Protein AF-A0AAJ2WHY8-F1 (afdb_monomer_lite)

Structure (mmCIF, N/CA/C/O backbone):
data_AF-A0AAJ2WHY8-F1
#
_entry.id   AF-A0AAJ2WHY8-F1
#
loop_
_atom_site.group_PDB
_atom_site.id
_atom_site.type_symbol
_atom_site.label_atom_id
_atom_site.label_alt_id
_atom_site.label_comp_id
_atom_site.label_asym_id
_atom_site.label_entity_id
_atom_site.label_seq_id
_atom_site.pdbx_PDB_ins_code
_atom_site.Cartn_x
_atom_site.Cartn_y
_atom_site.Cartn_z
_atom_site.occupancy
_atom_site.B_iso_or_equiv
_atom_site.auth_seq_id
_atom_site.auth_comp_id
_atom_site.auth_asym_id
_atom_site.auth_atom_id
_atom_site.pdbx_PDB_model_num
ATOM 1 N N . MET A 1 1 ? -28.467 0.659 -20.239 1.00 67.06 1 MET A N 1
ATOM 2 C CA . MET A 1 1 ? -27.547 -0.496 -20.327 1.00 67.06 1 MET A CA 1
ATOM 3 C C . MET A 1 1 ? -26.296 -0.118 -21.109 1.00 67.06 1 MET A C 1
ATOM 5 O O . MET A 1 1 ? -25.239 -0.087 -20.502 1.00 67.06 1 MET A O 1
ATOM 9 N N . GLU A 1 2 ? -26.423 0.364 -22.350 1.00 85.44 2 GLU A N 1
ATOM 10 C CA . GLU A 1 2 ? -25.282 0.708 -23.223 1.00 85.44 2 GLU A CA 1
ATOM 11 C C . GLU A 1 2 ? -24.213 1.644 -22.607 1.00 85.44 2 GLU A C 1
ATOM 13 O O . GLU A 1 2 ? -23.019 1.419 -22.776 1.00 85.44 2 GLU A O 1
ATOM 18 N N . TYR A 1 3 ? -24.605 2.675 -21.845 1.00 86.62 3 TYR A N 1
ATOM 19 C CA . TYR A 1 3 ? -23.648 3.584 -21.191 1.00 86.62 3 TYR A CA 1
ATOM 20 C C . TYR A 1 3 ? -22.829 2.906 -20.078 1.00 86.62 3 TYR A C 1
ATOM 22 O O . TYR A 1 3 ? -21.629 3.139 -19.954 1.00 86.62 3 TYR A O 1
ATOM 30 N N . LEU A 1 4 ? -23.460 2.025 -19.294 1.00 91.12 4 LEU A N 1
ATOM 31 C CA . LEU A 1 4 ? -22.776 1.264 -18.246 1.00 91.12 4 LEU A CA 1
ATOM 32 C C . LEU A 1 4 ? -21.788 0.267 -18.853 1.00 91.12 4 LEU A C 1
ATOM 34 O O . LEU A 1 4 ? -20.701 0.083 -18.313 1.00 91.12 4 LEU A O 1
ATOM 38 N N . ASP A 1 5 ? -22.142 -0.334 -19.988 1.00 93.06 5 ASP A N 1
ATOM 39 C CA . ASP A 1 5 ? -21.279 -1.288 -20.684 1.00 93.06 5 ASP A CA 1
ATOM 40 C C . ASP A 1 5 ? -20.060 -0.591 -21.302 1.00 93.06 5 ASP A C 1
ATOM 42 O O . ASP A 1 5 ? -18.941 -1.087 -21.174 1.00 93.06 5 ASP A O 1
ATOM 46 N N . LY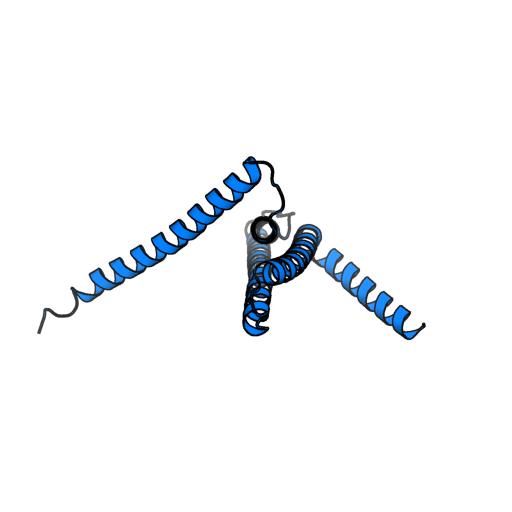S A 1 6 ? -20.236 0.618 -21.856 1.00 91.62 6 LYS A N 1
ATOM 47 C CA . LYS A 1 6 ? -19.117 1.463 -22.309 1.00 91.62 6 LYS A CA 1
ATOM 48 C C . LYS A 1 6 ? -18.189 1.855 -21.160 1.00 91.62 6 LYS A C 1
ATOM 50 O O . LYS A 1 6 ? -16.975 1.747 -21.308 1.00 91.62 6 LYS A O 1
ATOM 55 N N . ILE A 1 7 ? -18.731 2.255 -20.005 1.00 93.00 7 ILE A N 1
ATOM 56 C CA . ILE A 1 7 ? -17.910 2.578 -18.826 1.00 93.00 7 ILE A CA 1
ATOM 57 C C . ILE A 1 7 ? -17.126 1.353 -18.357 1.00 93.00 7 ILE A C 1
ATOM 59 O O . ILE A 1 7 ? -15.916 1.447 -18.162 1.00 93.00 7 ILE A O 1
ATOM 63 N N . LYS A 1 8 ? -17.787 0.201 -18.198 1.00 93.38 8 LYS A N 1
ATOM 64 C CA . LYS A 1 8 ? -17.122 -1.043 -17.783 1.00 93.38 8 LYS A CA 1
ATOM 65 C C . LYS A 1 8 ? -16.007 -1.428 -18.747 1.00 93.38 8 LYS A C 1
ATOM 67 O O . LYS A 1 8 ? -14.935 -1.810 -18.291 1.00 93.38 8 LYS A O 1
ATOM 72 N N . LEU A 1 9 ? -16.244 -1.293 -20.052 1.00 94.00 9 LEU A N 1
ATOM 73 C CA . LEU A 1 9 ? -15.245 -1.573 -21.076 1.00 94.00 9 LEU A CA 1
ATOM 74 C C . LEU A 1 9 ? -14.038 -0.639 -20.951 1.00 94.00 9 LEU A C 1
ATOM 76 O O . LEU A 1 9 ? -12.909 -1.117 -20.919 1.00 94.00 9 LEU A O 1
ATOM 80 N N . VAL A 1 10 ? -14.262 0.672 -20.839 1.00 93.50 10 VAL A N 1
ATOM 81 C CA . VAL A 1 10 ? -13.176 1.655 -20.690 1.00 93.50 10 VAL A CA 1
ATOM 82 C C . VAL A 1 10 ? -12.364 1.382 -19.424 1.00 93.50 10 VAL A C 1
ATOM 84 O O . VAL A 1 10 ? -11.137 1.364 -19.481 1.00 93.50 10 VAL A O 1
ATOM 87 N N . VAL A 1 11 ? -13.032 1.108 -18.300 1.00 91.38 11 VAL A N 1
ATOM 88 C CA . VAL A 1 11 ? -12.368 0.772 -17.032 1.00 91.38 11 VAL A CA 1
ATOM 89 C C . VAL A 1 11 ? -11.569 -0.524 -17.159 1.00 91.38 11 VAL A C 1
ATOM 91 O O . VAL A 1 11 ? -10.414 -0.560 -16.745 1.00 91.38 11 VAL A O 1
ATOM 94 N N . ALA A 1 12 ? -12.142 -1.568 -17.760 1.00 91.56 12 ALA A N 1
ATOM 95 C CA . ALA A 1 12 ? -11.465 -2.846 -17.943 1.00 91.56 12 ALA A CA 1
ATOM 96 C C . ALA A 1 12 ? -10.224 -2.705 -18.834 1.00 91.56 12 ALA A C 1
ATOM 98 O O . ALA A 1 12 ? -9.148 -3.153 -18.451 1.00 91.56 12 ALA A O 1
ATOM 99 N N . VAL A 1 13 ? -10.344 -2.023 -19.976 1.00 93.88 13 VAL A N 1
ATOM 100 C CA . VAL A 1 13 ? -9.219 -1.783 -20.892 1.00 93.88 13 VAL A CA 1
ATOM 101 C C . VAL A 1 13 ? -8.126 -0.967 -20.207 1.00 93.88 13 VAL A C 1
ATOM 103 O O . VAL A 1 13 ? -6.956 -1.339 -20.287 1.00 93.88 13 VAL A O 1
ATOM 106 N N . ALA A 1 14 ? -8.489 0.102 -19.493 1.00 89.44 14 ALA A N 1
ATOM 107 C CA . ALA A 1 14 ? -7.529 0.908 -18.745 1.00 89.44 14 ALA A CA 1
ATOM 108 C C . ALA A 1 14 ? -6.811 0.079 -17.670 1.00 89.44 14 ALA A C 1
ATOM 110 O O . ALA A 1 14 ? -5.592 0.166 -17.537 1.00 89.44 14 ALA A O 1
ATOM 111 N N . PHE A 1 15 ? -7.543 -0.766 -16.942 1.00 88.81 15 PHE A N 1
ATOM 112 C CA . PHE A 1 15 ? -6.976 -1.611 -15.895 1.00 88.81 15 PHE A CA 1
ATOM 113 C C . PHE A 1 15 ? -6.057 -2.699 -16.461 1.00 88.81 15 PHE A C 1
ATOM 115 O O . PHE A 1 15 ? -4.976 -2.931 -15.920 1.00 88.81 15 PHE A O 1
ATOM 122 N N . THR A 1 16 ? -6.444 -3.337 -17.569 1.00 90.56 16 THR A N 1
ATOM 123 C CA . THR A 1 16 ? -5.614 -4.324 -18.271 1.00 90.56 16 THR A CA 1
ATOM 124 C C . THR A 1 16 ? -4.347 -3.682 -18.827 1.00 90.56 16 THR A C 1
ATOM 126 O O . THR A 1 16 ? -3.261 -4.222 -18.624 1.00 90.56 16 THR A O 1
ATOM 129 N N . ALA A 1 17 ? -4.459 -2.519 -19.473 1.00 90.56 17 ALA A N 1
ATOM 130 C CA . ALA A 1 17 ? -3.310 -1.786 -19.997 1.00 90.56 17 ALA A CA 1
ATOM 131 C C . ALA A 1 17 ? -2.352 -1.357 -18.874 1.00 90.56 17 ALA A C 1
ATOM 133 O O . ALA A 1 17 ? -1.146 -1.574 -18.980 1.00 90.56 17 ALA A O 1
ATOM 134 N N . LEU A 1 18 ? -2.886 -0.819 -17.772 1.00 87.31 18 LEU A N 1
ATOM 135 C CA . LEU A 1 18 ? -2.091 -0.417 -16.613 1.00 87.31 18 LEU A CA 1
ATOM 136 C C . LEU A 1 18 ? -1.407 -1.617 -15.949 1.00 87.31 18 LEU A C 1
ATOM 138 O O . LEU A 1 18 ? -0.226 -1.547 -15.626 1.00 87.31 18 LEU A O 1
ATOM 142 N N . SER A 1 19 ? -2.123 -2.732 -15.787 1.00 87.75 19 SER A N 1
ATOM 143 C CA . SER A 1 19 ? -1.558 -3.964 -15.222 1.00 87.75 19 SER A CA 1
ATOM 144 C C . SER A 1 19 ? -0.453 -4.534 -16.112 1.00 87.75 19 SER A C 1
ATOM 146 O O . SER A 1 19 ? 0.586 -4.949 -15.606 1.00 87.75 19 SER A O 1
ATOM 148 N N . GLY A 1 20 ? -0.641 -4.502 -17.436 1.00 87.75 20 GLY A N 1
ATOM 149 C CA . GLY A 1 20 ? 0.389 -4.894 -18.397 1.00 87.75 20 GLY A CA 1
ATOM 150 C C . GLY A 1 20 ? 1.624 -3.994 -18.337 1.00 87.75 20 GLY A C 1
ATOM 151 O O . GLY A 1 20 ? 2.742 -4.498 -18.382 1.00 87.75 20 GLY A O 1
ATOM 152 N N . TRP A 1 21 ? 1.433 -2.681 -18.173 1.00 85.44 21 TRP A N 1
ATOM 153 C CA . TRP A 1 21 ? 2.527 -1.712 -18.052 1.00 85.44 21 TRP A CA 1
ATOM 154 C C . TRP A 1 21 ? 3.327 -1.871 -16.754 1.00 85.44 21 TRP A C 1
ATOM 156 O O . TRP A 1 21 ? 4.554 -1.824 -16.767 1.00 85.44 21 TRP A O 1
ATOM 166 N N . LEU A 1 22 ? 2.638 -2.080 -15.629 1.00 85.69 22 LEU A N 1
ATOM 167 C CA . LEU A 1 22 ? 3.269 -2.262 -14.319 1.00 85.69 22 LEU A CA 1
ATOM 168 C C . LEU A 1 22 ? 4.010 -3.604 -14.199 1.00 85.69 22 LEU A C 1
ATOM 170 O O . LEU A 1 22 ? 4.924 -3.730 -13.383 1.00 85.69 22 LEU A O 1
ATOM 174 N N . GLY A 1 23 ? 3.635 -4.616 -14.988 1.00 87.88 23 GLY A N 1
ATOM 175 C CA . GLY A 1 23 ? 4.281 -5.927 -14.968 1.00 87.88 23 GLY A CA 1
ATOM 176 C C . GLY A 1 23 ? 4.250 -6.552 -13.570 1.00 87.88 23 GLY A C 1
ATOM 177 O O . GLY A 1 23 ? 3.183 -6.718 -12.979 1.00 87.88 23 GLY A O 1
ATOM 178 N N . MET A 1 24 ? 5.422 -6.871 -13.006 1.00 86.62 24 MET A N 1
ATOM 179 C CA . MET A 1 24 ? 5.509 -7.471 -11.665 1.00 86.62 24 MET A CA 1
ATOM 180 C C . MET A 1 24 ? 5.018 -6.550 -10.539 1.00 86.62 24 MET A C 1
ATOM 182 O O . MET A 1 24 ? 4.561 -7.045 -9.511 1.00 86.62 24 MET A O 1
ATOM 186 N N . LEU A 1 25 ? 5.044 -5.228 -10.747 1.00 90.62 25 LEU A N 1
ATOM 187 C CA . LEU A 1 25 ? 4.566 -4.241 -9.778 1.00 90.62 25 LEU A CA 1
ATOM 188 C C . LEU A 1 25 ? 3.029 -4.211 -9.685 1.00 90.62 25 LEU A C 1
ATOM 190 O O . LEU A 1 25 ? 2.481 -3.713 -8.703 1.00 90.62 25 LEU A O 1
ATOM 194 N N . ALA A 1 26 ? 2.315 -4.776 -10.668 1.00 90.56 26 ALA A N 1
ATOM 195 C CA . ALA A 1 26 ? 0.853 -4.770 -10.693 1.00 90.56 26 ALA A CA 1
ATOM 196 C C . ALA A 1 26 ? 0.253 -5.499 -9.481 1.00 90.56 26 ALA A C 1
ATOM 198 O O . ALA A 1 26 ? -0.631 -4.967 -8.812 1.00 90.56 26 ALA A O 1
ATOM 199 N N . VAL A 1 27 ? 0.759 -6.697 -9.168 1.00 91.56 27 VAL A N 1
ATOM 200 C CA . VAL A 1 27 ? 0.250 -7.530 -8.066 1.00 91.56 27 VAL A CA 1
ATOM 201 C C . VAL A 1 27 ? 0.325 -6.808 -6.715 1.00 91.56 27 VAL A C 1
ATOM 203 O O . VAL A 1 27 ? -0.719 -6.677 -6.069 1.00 91.56 27 VAL A O 1
ATOM 206 N N . PRO A 1 28 ? 1.491 -6.307 -6.263 1.00 92.00 28 PRO A N 1
ATOM 207 C CA . PRO A 1 28 ? 1.561 -5.670 -4.959 1.00 92.00 28 PRO A CA 1
ATOM 208 C C . PRO A 1 28 ? 0.852 -4.309 -4.912 1.00 92.00 28 PRO A C 1
ATOM 210 O O . PRO A 1 28 ? 0.283 -3.974 -3.877 1.00 92.00 28 PRO A O 1
ATOM 213 N N . VAL A 1 29 ? 0.786 -3.547 -6.012 1.00 91.69 29 VAL A N 1
ATOM 214 C CA . VAL A 1 29 ? 0.012 -2.289 -6.054 1.00 91.69 29 VAL A CA 1
ATOM 215 C C . VAL A 1 29 ? -1.490 -2.548 -5.913 1.00 91.69 29 VAL A C 1
ATOM 217 O O . VAL A 1 29 ? -2.161 -1.858 -5.143 1.00 91.69 29 VAL A O 1
ATOM 220 N N . ILE A 1 30 ? -2.024 -3.557 -6.610 1.00 91.56 30 ILE A N 1
ATOM 221 C CA . ILE A 1 30 ? -3.437 -3.947 -6.486 1.00 91.56 30 ILE A CA 1
ATOM 222 C C . ILE A 1 30 ? -3.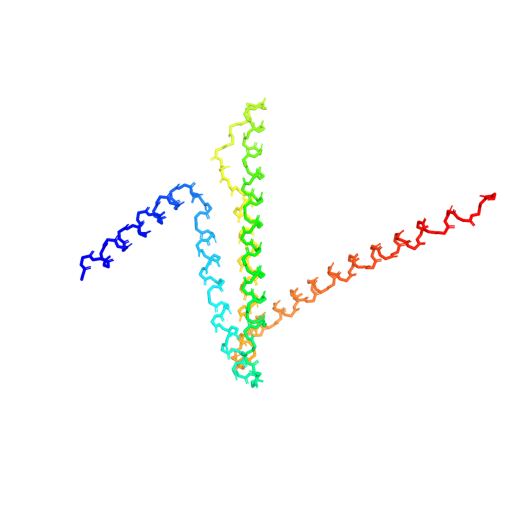726 -4.429 -5.063 1.00 91.56 30 ILE A C 1
ATOM 224 O O . ILE A 1 30 ? -4.720 -4.016 -4.465 1.00 91.56 30 ILE A O 1
ATOM 228 N N . LEU A 1 31 ? -2.851 -5.266 -4.500 1.00 93.06 31 LEU A N 1
ATOM 229 C CA . LEU A 1 31 ? -3.008 -5.764 -3.136 1.00 93.06 31 LEU A CA 1
ATOM 230 C C . LEU A 1 31 ? -2.986 -4.622 -2.110 1.00 93.06 31 LEU A C 1
ATOM 232 O O . LEU A 1 31 ? -3.847 -4.581 -1.231 1.00 93.06 31 LEU A O 1
ATOM 236 N N . LEU A 1 32 ? -2.066 -3.664 -2.258 1.00 92.06 32 LEU A N 1
ATOM 237 C CA . LEU A 1 32 ? -2.007 -2.475 -1.410 1.00 92.06 32 LEU A CA 1
ATOM 238 C C . LEU A 1 32 ? -3.295 -1.649 -1.507 1.00 92.06 32 LEU A C 1
ATOM 240 O O . LEU A 1 32 ? -3.824 -1.226 -0.484 1.00 92.06 32 LEU A O 1
ATOM 244 N N . PHE A 1 33 ? -3.836 -1.453 -2.711 1.00 91.19 33 PHE A N 1
ATOM 245 C CA . PHE A 1 33 ? -5.095 -0.728 -2.904 1.00 91.19 33 PHE A CA 1
ATOM 246 C C . PHE A 1 33 ? -6.286 -1.419 -2.219 1.00 91.19 33 PHE A C 1
ATOM 248 O O . PHE A 1 33 ? -7.105 -0.764 -1.565 1.00 91.19 33 PHE A O 1
ATOM 255 N N . VAL A 1 34 ? -6.369 -2.747 -2.330 1.00 92.62 34 VAL A N 1
ATOM 256 C CA . VAL A 1 34 ? -7.402 -3.547 -1.657 1.00 92.62 34 VAL A CA 1
ATOM 257 C C . VAL A 1 34 ? -7.278 -3.425 -0.136 1.00 92.62 34 VAL A C 1
ATOM 259 O O . VAL A 1 34 ? -8.273 -3.152 0.536 1.00 92.62 34 VAL A O 1
ATOM 262 N N . LEU A 1 35 ? -6.067 -3.556 0.412 1.00 91.81 35 LEU A N 1
ATOM 263 C CA . LEU A 1 35 ? -5.827 -3.410 1.851 1.00 91.81 35 LEU A CA 1
ATOM 264 C C . LEU A 1 35 ? -6.124 -1.993 2.345 1.00 91.81 35 LEU A C 1
ATOM 266 O O . LEU A 1 35 ? -6.810 -1.842 3.351 1.00 91.81 35 LEU A O 1
ATOM 270 N N . ALA A 1 36 ? -5.712 -0.962 1.605 1.00 90.19 36 ALA A N 1
ATOM 271 C CA . ALA A 1 36 ? -6.003 0.426 1.950 1.00 90.19 36 ALA A CA 1
ATOM 272 C C . ALA A 1 36 ? -7.515 0.705 2.010 1.00 90.19 36 ALA A C 1
ATOM 274 O O . ALA A 1 36 ? -7.963 1.472 2.870 1.00 90.19 36 ALA A O 1
ATOM 275 N N . THR A 1 37 ? -8.291 0.057 1.131 1.00 89.50 37 THR A N 1
ATOM 276 C CA . THR A 1 37 ? -9.761 0.104 1.120 1.00 89.50 37 THR A CA 1
ATOM 277 C C . THR A 1 37 ? -10.349 -0.601 2.342 1.00 89.50 37 THR A C 1
ATOM 279 O O . THR A 1 37 ? -11.216 -0.036 3.010 1.00 89.50 37 THR A O 1
ATOM 282 N N . PHE A 1 38 ? -9.877 -1.808 2.669 1.00 90.44 38 PHE A N 1
ATOM 283 C CA . PHE A 1 38 ? -10.341 -2.521 3.861 1.00 90.44 38 PHE A CA 1
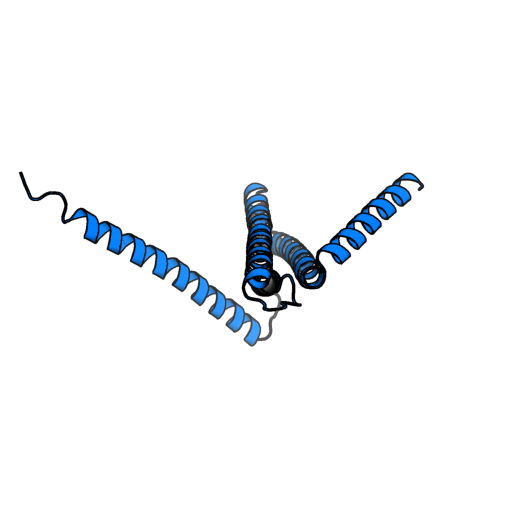ATOM 284 C C . PHE A 1 38 ? -10.017 -1.774 5.144 1.00 90.44 38 PHE A C 1
ATOM 286 O O . PHE A 1 38 ? -10.890 -1.655 5.997 1.00 90.44 38 PHE A O 1
ATOM 293 N N . ASP A 1 39 ? -8.819 -1.215 5.250 1.00 87.94 39 ASP A N 1
ATOM 294 C CA . ASP A 1 39 ? -8.435 -0.410 6.399 1.00 87.94 39 ASP A CA 1
ATOM 295 C C . ASP A 1 39 ? -9.318 0.830 6.574 1.00 87.94 39 ASP A C 1
ATOM 297 O O . ASP A 1 39 ? -9.721 1.167 7.683 1.00 87.94 39 ASP A O 1
ATOM 301 N N . TYR A 1 40 ? -9.701 1.485 5.476 1.00 86.75 40 TYR A N 1
ATOM 302 C CA . TYR A 1 40 ? -10.647 2.594 5.555 1.00 86.75 40 TYR A CA 1
ATOM 303 C C . TYR A 1 40 ? -12.013 2.139 6.095 1.00 86.75 40 TYR A C 1
ATOM 305 O O . TYR A 1 40 ? -12.594 2.797 6.961 1.00 86.75 40 TYR A O 1
ATOM 313 N N . ILE A 1 41 ? -12.516 0.994 5.624 1.00 87.75 41 ILE A N 1
ATOM 314 C CA . ILE A 1 41 ? -13.787 0.425 6.090 1.00 87.75 41 ILE A CA 1
ATOM 315 C C . ILE A 1 41 ? -13.700 0.040 7.575 1.00 87.75 41 ILE A C 1
ATOM 317 O O . ILE A 1 41 ? -14.603 0.385 8.345 1.00 87.75 41 ILE A O 1
ATOM 321 N N . THR A 1 42 ? 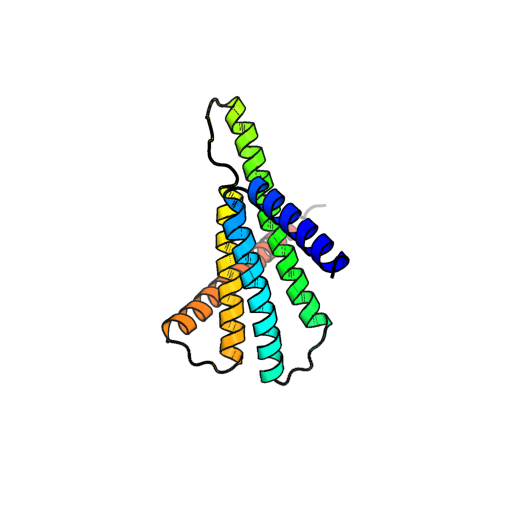-12.630 -0.640 7.999 1.00 87.06 42 THR A N 1
ATOM 322 C CA . THR A 1 42 ? -12.449 -1.042 9.402 1.00 87.06 42 THR A CA 1
ATOM 323 C C . THR A 1 42 ? -12.239 0.165 10.307 1.00 87.06 42 THR A C 1
ATOM 325 O O . THR A 1 42 ? -12.817 0.196 11.390 1.00 87.06 42 THR A O 1
ATOM 328 N N . GLY A 1 43 ? -11.531 1.202 9.856 1.00 84.50 43 GLY A N 1
ATOM 329 C CA . GLY A 1 43 ? -11.373 2.460 10.588 1.00 84.50 43 GLY A CA 1
ATOM 330 C C . GLY A 1 43 ? -12.691 3.208 10.798 1.00 84.50 43 GLY A C 1
ATOM 331 O O . GLY A 1 43 ? -12.953 3.718 11.892 1.00 84.50 43 GLY A O 1
ATOM 332 N N . LEU A 1 44 ? -13.577 3.225 9.794 1.00 84.06 44 LEU A N 1
ATOM 333 C CA . LEU A 1 44 ? -14.931 3.771 9.953 1.00 84.06 44 LEU A CA 1
ATOM 334 C C . LEU A 1 44 ? -15.771 2.956 10.949 1.00 84.06 44 LEU A C 1
ATOM 336 O O . LEU A 1 44 ? -16.491 3.536 11.769 1.00 84.06 44 LEU A O 1
ATOM 340 N N . ALA A 1 45 ? -15.677 1.624 10.904 1.00 84.00 45 ALA A N 1
ATOM 341 C CA . ALA A 1 45 ? -16.384 0.742 11.831 1.00 84.00 45 ALA A CA 1
ATOM 342 C C . ALA A 1 45 ? -15.881 0.903 13.280 1.00 84.00 45 ALA A C 1
ATOM 344 O O . ALA A 1 45 ? -16.686 1.075 14.200 1.00 84.00 45 ALA A O 1
ATOM 345 N N . ALA A 1 46 ? -14.562 0.959 13.472 1.00 83.31 46 ALA A N 1
ATOM 346 C CA . ALA A 1 46 ? -13.913 1.209 14.756 1.00 83.31 46 ALA A CA 1
ATOM 347 C C . ALA A 1 46 ? -14.305 2.572 15.349 1.00 83.31 46 ALA A C 1
ATOM 349 O O . ALA A 1 46 ? -14.624 2.679 16.536 1.00 83.31 46 ALA A O 1
ATOM 350 N N . ALA A 1 47 ? -14.361 3.622 14.520 1.00 81.56 47 ALA A N 1
ATOM 351 C CA . ALA A 1 47 ? -14.786 4.954 14.953 1.00 81.56 47 ALA A CA 1
ATOM 352 C C . ALA A 1 47 ? -16.222 4.961 15.503 1.00 81.56 47 ALA A C 1
ATOM 354 O O . ALA A 1 47 ? -16.489 5.630 16.507 1.00 81.56 47 ALA A O 1
ATOM 355 N N . LYS A 1 48 ? -17.124 4.184 14.886 1.00 78.75 48 LYS A N 1
ATOM 356 C CA . LYS A 1 48 ? -18.505 4.011 15.357 1.00 78.75 48 LYS A CA 1
ATOM 357 C C . LYS A 1 48 ? -18.560 3.279 16.701 1.00 78.75 48 LYS A C 1
ATOM 359 O O . LYS A 1 48 ? -19.326 3.687 17.569 1.00 78.75 48 LYS A O 1
ATOM 364 N N . TYR A 1 49 ? -17.741 2.243 16.886 1.00 74.25 49 TYR A N 1
ATOM 365 C CA . TYR A 1 49 ? -17.684 1.475 18.134 1.00 74.25 49 TYR A CA 1
ATOM 366 C C . TYR A 1 49 ? -17.120 2.298 19.307 1.00 74.25 49 TYR A C 1
ATOM 368 O O . TYR A 1 49 ? -17.620 2.216 20.424 1.00 74.25 49 TYR A O 1
ATOM 376 N N . ARG A 1 50 ? -16.150 3.183 19.038 1.00 70.50 50 ARG A N 1
ATOM 377 C CA . ARG A 1 50 ? -15.571 4.119 20.023 1.00 70.50 50 ARG A CA 1
ATOM 378 C C . ARG A 1 50 ? -16.501 5.282 20.420 1.00 70.50 50 ARG A C 1
ATOM 380 O O . ARG A 1 50 ? -16.113 6.104 21.244 1.00 70.50 50 ARG A O 1
ATOM 387 N N . GLY A 1 51 ? -17.690 5.414 19.818 1.00 66.56 51 GLY A N 1
ATOM 388 C CA . GLY A 1 51 ? -18.633 6.509 20.103 1.00 66.56 51 GLY A CA 1
ATOM 389 C C . GLY A 1 51 ? -18.145 7.902 19.675 1.00 66.56 51 GLY A C 1
ATOM 390 O O . GLY A 1 51 ? -18.734 8.918 20.048 1.00 66.56 51 GLY A O 1
ATOM 391 N N . ASN A 1 52 ? -17.071 7.974 18.886 1.00 66.94 52 ASN A N 1
ATOM 392 C CA . ASN A 1 52 ? -16.497 9.236 18.440 1.00 66.94 52 ASN A CA 1
ATOM 393 C C . ASN A 1 52 ? -17.357 9.851 17.330 1.00 66.94 52 ASN A C 1
ATOM 395 O O . ASN A 1 52 ? -17.747 9.173 16.379 1.00 66.94 52 ASN A O 1
ATOM 399 N N . LYS A 1 53 ? -17.601 11.169 17.393 1.00 61.56 53 LYS A N 1
ATOM 400 C CA . LYS A 1 53 ? -18.183 11.896 16.256 1.00 61.56 53 LYS A CA 1
ATOM 401 C C . LYS A 1 53 ? -17.236 11.755 15.066 1.00 61.56 53 LYS A C 1
ATOM 403 O O . LYS A 1 53 ? -16.089 12.203 15.131 1.00 61.56 53 LYS A O 1
ATOM 408 N N . ILE A 1 54 ? -17.718 11.131 13.993 1.00 62.22 54 ILE A N 1
ATOM 409 C CA . ILE A 1 54 ? -16.976 10.973 12.742 1.00 62.22 54 ILE A CA 1
ATOM 410 C C . ILE A 1 54 ? -16.778 12.370 12.155 1.00 62.22 54 ILE A C 1
ATOM 412 O O . ILE A 1 54 ? -17.655 12.943 11.515 1.00 62.22 54 ILE A O 1
ATOM 416 N N . SER A 1 55 ? -15.622 12.956 12.445 1.00 69.06 55 SER A N 1
ATOM 417 C CA . SER A 1 55 ? -15.175 14.193 11.827 1.00 69.06 55 SER A CA 1
ATOM 418 C C . SER A 1 55 ? -14.625 13.848 10.447 1.00 69.06 55 SER A C 1
ATOM 420 O O . SER A 1 55 ? -13.618 13.142 10.350 1.00 69.06 55 SER A O 1
ATOM 422 N N . SER A 1 56 ? -15.249 14.365 9.382 1.00 67.56 56 SER A N 1
ATOM 423 C CA . SER A 1 56 ? -14.720 14.225 8.015 1.00 67.56 56 SER A CA 1
ATOM 424 C C . SER A 1 56 ? -13.274 14.696 7.903 1.00 67.56 56 SER A C 1
ATOM 426 O O . SER A 1 56 ? -12.526 14.145 7.109 1.00 67.56 56 SER A O 1
ATOM 428 N N . TYR A 1 57 ? -12.848 15.658 8.727 1.00 69.25 57 TYR A N 1
ATOM 429 C CA . TYR A 1 57 ? -11.467 16.137 8.748 1.00 69.25 57 TYR A CA 1
ATOM 430 C C . TYR A 1 57 ? -10.477 15.046 9.190 1.00 69.25 57 TYR A C 1
ATOM 432 O O . TYR A 1 57 ? -9.446 14.853 8.549 1.00 69.25 57 TYR A O 1
ATOM 440 N N . LYS A 1 58 ? -10.814 14.271 10.232 1.00 69.06 58 LYS A N 1
ATOM 441 C CA . LYS A 1 58 ? -9.982 13.136 10.673 1.00 69.06 58 LYS A CA 1
ATOM 442 C C . LYS A 1 58 ? -9.971 12.005 9.639 1.00 69.06 58 LYS A C 1
ATOM 444 O O . LYS A 1 58 ? -8.915 11.444 9.366 1.00 69.06 58 LYS A O 1
ATOM 449 N N . GLY A 1 59 ? -11.123 11.709 9.029 1.00 70.12 59 GLY A N 1
ATOM 450 C CA . GLY A 1 59 ? -11.220 10.714 7.954 1.00 70.12 59 GLY A CA 1
ATOM 451 C C . GLY A 1 59 ? -10.411 11.106 6.713 1.00 70.12 59 GLY A C 1
ATOM 452 O O . GLY A 1 59 ? -9.670 10.290 6.169 1.00 70.12 59 GLY A O 1
ATOM 453 N N . PHE A 1 60 ? -10.482 12.378 6.313 1.00 71.38 60 PHE A N 1
ATOM 454 C CA . PHE A 1 60 ? -9.726 12.920 5.187 1.00 71.38 60 PHE A CA 1
ATOM 455 C C . PHE A 1 60 ? -8.214 12.887 5.436 1.00 71.38 60 PHE A C 1
ATOM 457 O O . PHE A 1 60 ? -7.465 12.492 4.548 1.00 71.38 60 PHE A O 1
ATOM 464 N N . GLN A 1 61 ? -7.753 13.212 6.650 1.00 73.69 61 GLN A N 1
ATOM 465 C CA . GLN A 1 61 ? -6.336 13.071 7.005 1.00 73.69 61 GLN A CA 1
ATOM 466 C C . GLN A 1 61 ? -5.839 11.622 6.887 1.00 73.69 61 GLN A C 1
ATOM 468 O O . GLN A 1 61 ? -4.716 11.405 6.435 1.00 73.69 61 GLN A O 1
ATOM 473 N N . GLY A 1 62 ? -6.662 10.633 7.250 1.00 73.31 62 GLY A N 1
ATOM 474 C CA . GLY A 1 62 ? -6.327 9.217 7.069 1.00 73.31 62 GLY A CA 1
ATOM 475 C C . GLY A 1 62 ? -6.169 8.839 5.594 1.00 73.31 62 GLY A C 1
ATOM 476 O O . GLY A 1 62 ? -5.165 8.242 5.211 1.00 73.31 62 GLY A O 1
ATOM 477 N N . ILE A 1 63 ? -7.115 9.261 4.748 1.00 77.69 63 ILE A N 1
ATOM 478 C CA . ILE A 1 63 ? -7.056 9.020 3.297 1.00 77.69 63 ILE A CA 1
ATOM 479 C C . ILE A 1 63 ? -5.831 9.704 2.682 1.00 77.69 63 ILE A C 1
ATOM 481 O O . ILE A 1 63 ? -5.103 9.079 1.915 1.00 77.69 63 ILE A O 1
ATOM 485 N N . MET A 1 64 ? -5.557 10.959 3.046 1.00 76.94 64 MET A N 1
ATOM 486 C CA . MET A 1 64 ? -4.401 11.695 2.531 1.00 76.94 64 MET A CA 1
ATOM 487 C C . MET A 1 64 ? -3.079 11.009 2.872 1.00 76.94 64 MET A C 1
ATOM 489 O O . MET A 1 64 ? -2.213 10.917 2.007 1.00 76.94 64 MET A O 1
ATOM 493 N N . LYS A 1 65 ? -2.929 10.469 4.089 1.00 75.62 65 LYS A N 1
ATOM 494 C CA . LYS A 1 65 ? -1.738 9.688 4.454 1.00 75.62 65 LYS A CA 1
ATOM 495 C C . LYS A 1 65 ? -1.564 8.467 3.551 1.00 75.62 65 LYS A C 1
ATOM 497 O O . LYS A 1 65 ? -0.463 8.247 3.063 1.00 75.62 65 LYS A O 1
ATOM 502 N N . LYS A 1 66 ? -2.640 7.730 3.265 1.00 80.81 66 LYS A N 1
ATOM 503 C CA . LYS A 1 66 ? -2.607 6.560 2.369 1.00 80.81 66 LYS A CA 1
ATOM 504 C C . LYS A 1 66 ? -2.252 6.939 0.937 1.00 80.81 66 LYS A C 1
ATOM 506 O O . LYS A 1 66 ? -1.412 6.290 0.328 1.00 80.81 66 LYS A O 1
ATOM 511 N N . VAL A 1 67 ? -2.824 8.026 0.413 1.00 81.69 67 VAL A N 1
ATOM 512 C CA . VAL A 1 67 ? -2.441 8.570 -0.901 1.00 81.69 67 VAL A CA 1
ATOM 513 C C . VAL A 1 67 ? -0.955 8.938 -0.912 1.00 81.69 67 VAL A C 1
ATOM 515 O O . VAL A 1 67 ? -0.262 8.642 -1.883 1.00 81.69 67 VAL A O 1
ATOM 518 N N . CYS A 1 68 ? -0.435 9.494 0.187 1.00 83.25 68 CYS A N 1
ATOM 519 C CA . CYS A 1 68 ? 0.991 9.766 0.311 1.00 83.25 68 CYS A CA 1
ATOM 520 C C . CYS A 1 68 ? 1.864 8.504 0.232 1.00 83.25 68 CYS A C 1
ATOM 522 O O . CYS A 1 68 ? 2.953 8.561 -0.336 1.00 83.25 68 CYS A O 1
ATOM 524 N N . LEU A 1 69 ? 1.387 7.357 0.726 1.00 84.44 69 LEU A N 1
ATOM 525 C CA . LEU A 1 69 ? 2.114 6.086 0.633 1.00 84.44 69 LEU A CA 1
ATOM 526 C C . LEU A 1 69 ? 2.287 5.611 -0.817 1.00 84.44 69 LEU A C 1
ATOM 528 O O . LEU A 1 69 ? 3.334 5.065 -1.157 1.00 84.44 69 LEU A O 1
ATOM 532 N N . PHE A 1 70 ? 1.330 5.887 -1.708 1.00 87.50 70 PHE A N 1
ATOM 533 C CA . PHE A 1 70 ? 1.485 5.566 -3.132 1.00 87.50 70 PHE A CA 1
ATOM 534 C C . PHE A 1 70 ? 2.605 6.375 -3.807 1.00 87.50 70 PHE A C 1
ATOM 536 O O . PHE A 1 70 ? 3.230 5.870 -4.742 1.00 87.50 70 PHE A O 1
ATOM 543 N N . TYR A 1 71 ? 2.942 7.576 -3.312 1.00 89.31 71 TYR A N 1
ATOM 544 C CA . TYR A 1 71 ? 4.114 8.304 -3.817 1.00 89.31 71 TYR A CA 1
ATOM 545 C C . TYR A 1 71 ? 5.425 7.570 -3.525 1.00 89.31 71 TYR A C 1
ATOM 547 O O . TYR A 1 71 ? 6.339 7.650 -4.341 1.00 89.31 71 TYR A O 1
ATOM 555 N N . LEU A 1 72 ? 5.533 6.808 -2.429 1.00 91.81 72 LEU A N 1
ATOM 556 C CA . LEU A 1 72 ? 6.748 6.032 -2.148 1.00 91.81 72 LEU A CA 1
ATOM 557 C C . LEU A 1 72 ? 6.969 4.932 -3.194 1.00 91.81 72 LEU A C 1
ATOM 559 O O . LEU A 1 72 ? 8.109 4.671 -3.573 1.00 91.81 72 LEU A O 1
ATOM 563 N N . ILE A 1 73 ? 5.894 4.334 -3.717 1.00 93.19 73 ILE A N 1
ATOM 564 C CA . ILE A 1 73 ? 5.985 3.370 -4.823 1.00 93.19 73 ILE A CA 1
ATOM 565 C C . ILE A 1 73 ? 6.478 4.068 -6.093 1.00 93.19 73 ILE A C 1
ATOM 567 O O . ILE A 1 73 ? 7.338 3.531 -6.788 1.00 93.19 73 ILE A O 1
ATOM 571 N N . ALA A 1 74 ? 5.986 5.279 -6.377 1.00 92.06 74 ALA A N 1
ATOM 572 C CA . ALA A 1 74 ? 6.452 6.070 -7.515 1.00 92.06 74 ALA A CA 1
ATOM 573 C C . ALA A 1 74 ? 7.943 6.429 -7.391 1.00 92.06 74 ALA A C 1
ATOM 575 O O . ALA A 1 74 ? 8.684 6.311 -8.365 1.00 92.06 74 ALA A O 1
ATOM 576 N N . VAL A 1 75 ? 8.404 6.795 -6.191 1.00 94.19 75 VAL A N 1
ATOM 577 C CA . VAL A 1 75 ? 9.832 7.025 -5.913 1.00 94.19 75 VAL A CA 1
ATOM 578 C C . VAL A 1 75 ? 10.643 5.745 -6.127 1.00 94.19 75 VAL A C 1
ATOM 580 O O . VAL A 1 75 ? 11.666 5.788 -6.806 1.00 94.19 75 VAL A O 1
ATOM 583 N N . GLY A 1 76 ? 10.171 4.599 -5.626 1.00 93.56 76 GLY A N 1
ATOM 584 C CA . GLY A 1 76 ? 10.803 3.300 -5.881 1.00 93.56 76 GLY A CA 1
ATOM 585 C C . GLY A 1 76 ? 10.914 2.993 -7.377 1.00 93.56 76 GLY A C 1
ATOM 586 O O . GLY A 1 76 ? 11.981 2.617 -7.847 1.00 93.56 76 GLY A O 1
ATOM 587 N N . ALA A 1 77 ? 9.855 3.259 -8.143 1.00 92.44 77 ALA A N 1
ATOM 588 C CA . ALA A 1 77 ? 9.845 3.051 -9.588 1.00 92.44 77 ALA A CA 1
ATOM 589 C C . ALA A 1 77 ? 10.839 3.970 -10.322 1.00 92.44 77 ALA A C 1
ATOM 591 O O . ALA A 1 77 ? 11.507 3.530 -11.254 1.00 92.44 77 ALA A O 1
ATOM 592 N N . ILE A 1 78 ? 10.992 5.227 -9.887 1.00 93.31 78 ILE A N 1
ATOM 593 C CA . ILE A 1 78 ? 12.016 6.147 -10.419 1.00 93.31 78 ILE A CA 1
ATOM 594 C C . ILE A 1 78 ? 13.431 5.604 -10.161 1.00 93.31 78 ILE A C 1
ATOM 596 O O . ILE A 1 78 ? 14.295 5.689 -11.041 1.00 93.31 78 ILE A O 1
ATOM 600 N N . LEU A 1 79 ? 13.673 5.027 -8.980 1.00 92.88 79 LEU A N 1
ATOM 601 C CA . LEU A 1 79 ? 14.951 4.387 -8.663 1.00 92.88 79 LEU A CA 1
ATOM 602 C C . LEU A 1 79 ? 15.201 3.166 -9.550 1.00 92.88 79 LEU A C 1
ATOM 604 O O . LEU A 1 79 ? 16.297 3.037 -10.091 1.00 92.88 79 LEU A O 1
ATOM 608 N N . ASP A 1 80 ? 14.189 2.321 -9.759 1.00 91.56 80 ASP A N 1
ATOM 609 C CA . ASP A 1 80 ? 14.290 1.179 -10.672 1.00 91.56 80 ASP A CA 1
ATOM 610 C C . ASP A 1 80 ? 14.637 1.622 -12.102 1.00 91.56 80 ASP A C 1
ATOM 612 O O . ASP A 1 80 ? 15.524 1.041 -12.728 1.00 91.56 80 ASP A O 1
ATOM 616 N N . TYR A 1 81 ? 14.011 2.690 -12.610 1.00 90.44 81 TYR A N 1
ATOM 617 C CA . TYR A 1 81 ? 14.337 3.234 -13.934 1.00 90.44 81 TYR A CA 1
ATOM 618 C C . TYR A 1 81 ? 15.754 3.801 -14.016 1.00 90.44 81 TYR A C 1
ATOM 620 O O . TYR A 1 81 ? 16.438 3.618 -15.023 1.00 90.44 81 TYR A O 1
ATOM 628 N N . THR A 1 82 ? 16.209 4.473 -12.960 1.00 90.12 82 THR A N 1
ATOM 629 C CA . THR A 1 82 ? 17.565 5.033 -12.901 1.00 90.12 82 THR A CA 1
ATOM 630 C C . THR A 1 82 ? 18.609 3.917 -12.854 1.00 90.12 82 THR A C 1
ATOM 632 O O . THR A 1 82 ? 19.637 4.002 -13.527 1.00 90.12 82 THR A O 1
ATOM 635 N N . LEU A 1 83 ? 18.328 2.840 -12.116 1.00 88.88 83 LEU A N 1
ATOM 636 C CA . LEU A 1 83 ? 19.181 1.657 -12.058 1.00 88.88 83 LEU A CA 1
ATOM 637 C C . LEU A 1 83 ? 19.238 0.944 -13.412 1.00 88.88 83 LEU A C 1
ATOM 639 O O . LEU A 1 83 ? 20.325 0.586 -13.866 1.00 88.88 83 LEU A O 1
ATOM 643 N N . LEU A 1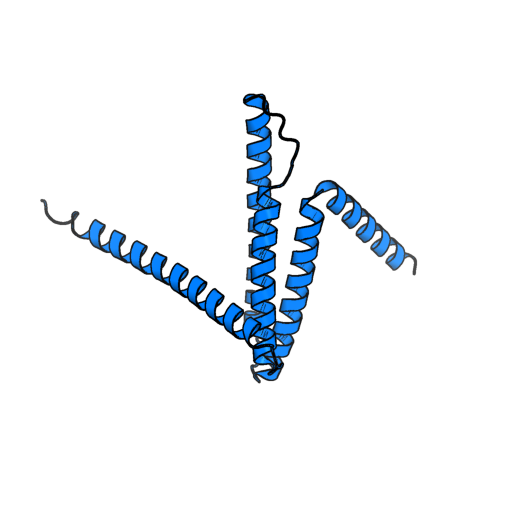 84 ? 18.093 0.790 -14.082 1.00 87.88 84 LEU A N 1
ATOM 644 C CA . LEU A 1 84 ? 18.034 0.210 -15.421 1.00 87.88 84 LEU A CA 1
ATOM 645 C C . LEU A 1 84 ? 18.846 1.046 -16.417 1.00 87.88 84 LEU A C 1
ATOM 647 O O . LEU A 1 84 ? 19.658 0.489 -17.154 1.00 87.88 84 LEU A O 1
ATOM 651 N N . TYR A 1 85 ? 18.693 2.371 -16.399 1.00 87.62 85 TYR A N 1
ATOM 652 C CA . TYR A 1 85 ? 19.487 3.272 -17.234 1.00 87.62 85 TYR A CA 1
ATOM 653 C C . TYR A 1 85 ? 20.988 3.110 -16.966 1.00 87.62 85 TYR A C 1
ATOM 655 O O . TYR A 1 85 ? 21.752 2.899 -17.901 1.00 87.62 85 TYR A O 1
ATOM 663 N N . ALA A 1 86 ? 21.415 3.112 -15.700 1.00 87.31 86 ALA A N 1
ATOM 664 C CA . ALA A 1 86 ? 22.818 2.908 -15.341 1.00 87.31 86 ALA A CA 1
ATOM 665 C C . ALA A 1 86 ? 23.351 1.534 -15.792 1.00 87.31 86 ALA A C 1
ATOM 667 O O . ALA A 1 86 ? 24.480 1.452 -16.280 1.00 87.31 86 ALA A O 1
ATOM 668 N N . SER A 1 87 ? 22.535 0.475 -15.687 1.00 86.19 87 SER A N 1
ATOM 669 C CA . SER A 1 87 ? 22.906 -0.900 -16.060 1.00 86.19 87 SER A CA 1
ATOM 670 C C . SER A 1 87 ? 23.335 -1.034 -17.528 1.00 86.19 87 SER A C 1
ATOM 672 O O . SER A 1 87 ? 24.290 -1.753 -17.838 1.00 86.19 87 SER A O 1
ATOM 674 N N . GLN A 1 88 ? 22.715 -0.244 -18.413 1.00 84.19 88 GLN A N 1
ATOM 675 C CA . GLN A 1 88 ? 23.026 -0.210 -19.845 1.00 84.19 88 GLN A CA 1
ATOM 676 C C . GLN A 1 88 ? 24.448 0.293 -20.131 1.00 84.19 88 GLN A C 1
ATOM 678 O O . GLN A 1 88 ? 25.068 -0.149 -21.095 1.00 84.19 88 GLN A O 1
ATOM 683 N N . TYR A 1 89 ? 24.996 1.171 -19.285 1.00 85.69 89 TYR A N 1
ATOM 684 C CA . TYR A 1 89 ? 26.351 1.715 -19.450 1.00 85.69 89 TYR A CA 1
ATOM 685 C C . TYR A 1 89 ? 27.440 0.831 -18.842 1.00 85.69 89 TYR A C 1
ATOM 687 O O . TYR A 1 89 ? 28.593 0.907 -19.259 1.00 85.69 89 TYR A O 1
ATOM 695 N N . ILE A 1 90 ? 27.089 -0.013 -17.869 1.00 84.31 90 ILE A N 1
ATOM 696 C CA . ILE A 1 90 ? 28.026 -0.928 -17.194 1.00 84.31 90 ILE A CA 1
ATOM 697 C C . ILE A 1 90 ? 28.039 -2.335 -17.813 1.00 84.31 90 ILE A C 1
ATOM 699 O O . ILE A 1 90 ? 28.744 -3.212 -17.320 1.00 84.31 90 ILE A O 1
ATOM 703 N N . GLY A 1 91 ? 27.273 -2.562 -18.887 1.00 80.19 91 GLY A N 1
ATOM 704 C CA . GLY A 1 91 ? 27.211 -3.848 -19.591 1.00 80.19 91 GLY A CA 1
ATOM 705 C C . GLY A 1 91 ? 26.505 -4.958 -18.806 1.00 80.19 91 GLY A C 1
ATOM 706 O O . GLY A 1 91 ? 26.717 -6.136 -19.090 1.00 80.19 91 GLY A O 1
ATOM 707 N N . VAL A 1 92 ? 25.681 -4.600 -17.816 1.00 79.44 92 VAL A N 1
ATOM 708 C CA . VAL A 1 92 ? 24.897 -5.551 -17.020 1.00 79.44 92 VAL A CA 1
ATOM 709 C C . VAL A 1 92 ? 23.476 -5.590 -17.569 1.00 79.44 92 VAL A C 1
ATOM 711 O O . VAL A 1 92 ? 22.764 -4.593 -17.531 1.00 79.44 92 VAL A O 1
ATOM 714 N N . ASP A 1 93 ? 23.048 -6.753 -18.054 1.00 72.25 93 ASP A N 1
ATOM 715 C CA . ASP A 1 93 ? 21.688 -6.958 -18.558 1.00 72.25 93 ASP A CA 1
ATOM 716 C C . ASP A 1 93 ? 20.721 -7.213 -17.386 1.00 72.25 93 ASP A C 1
ATOM 718 O O . ASP A 1 93 ? 20.523 -8.347 -16.933 1.00 72.25 93 ASP A O 1
ATOM 722 N N . ALA A 1 94 ? 20.162 -6.137 -16.830 1.00 67.44 94 ALA A N 1
ATOM 723 C CA . ALA A 1 94 ? 19.174 -6.210 -15.759 1.00 67.44 94 ALA A CA 1
ATOM 724 C C . ALA A 1 94 ? 17.787 -6.563 -16.330 1.00 67.44 94 ALA A C 1
ATOM 726 O O . ALA A 1 94 ? 17.042 -5.703 -16.789 1.00 67.44 94 ALA A O 1
ATOM 727 N N . LYS A 1 95 ? 17.412 -7.848 -16.271 1.00 68.81 95 LYS A N 1
ATOM 728 C CA . LYS A 1 95 ? 16.118 -8.360 -16.779 1.00 68.81 95 LYS A CA 1
ATOM 729 C C . LYS A 1 95 ? 14.928 -8.173 -15.832 1.00 68.81 95 LYS A C 1
ATOM 731 O O . LYS A 1 95 ? 13.831 -8.638 -16.135 1.00 68.81 95 LYS A O 1
ATOM 736 N N . VAL A 1 96 ? 15.134 -7.549 -14.674 1.00 66.69 96 VAL A N 1
ATOM 737 C CA . VAL A 1 96 ? 14.107 -7.413 -13.634 1.00 66.69 96 VAL A CA 1
ATOM 738 C C . VAL A 1 96 ? 13.785 -5.935 -13.452 1.00 66.69 96 VAL A C 1
ATOM 740 O O . VAL A 1 96 ? 14.624 -5.170 -12.989 1.00 66.69 96 VAL A O 1
ATOM 743 N N . ASN A 1 97 ? 12.571 -5.538 -13.833 1.00 78.06 97 ASN A N 1
ATOM 744 C CA . ASN A 1 97 ? 12.081 -4.166 -13.700 1.00 78.06 97 ASN A CA 1
ATOM 745 C C . ASN A 1 97 ? 11.249 -4.034 -12.423 1.00 78.06 97 ASN A C 1
ATOM 747 O O . ASN A 1 97 ? 10.497 -4.946 -12.098 1.00 78.06 97 ASN A O 1
ATOM 751 N N . PHE A 1 98 ? 11.311 -2.884 -11.751 1.00 88.19 98 PHE A N 1
ATOM 752 C CA . PHE A 1 98 ? 10.487 -2.571 -10.573 1.00 88.19 98 PHE A CA 1
ATOM 753 C C . PHE A 1 98 ? 10.769 -3.400 -9.311 1.00 88.19 98 PHE A C 1
ATOM 755 O O . PHE A 1 98 ? 9.859 -3.655 -8.516 1.00 88.19 98 PHE A O 1
ATOM 762 N N . VAL A 1 99 ? 12.010 -3.840 -9.102 1.00 89.81 99 VAL A N 1
ATOM 763 C CA . VAL A 1 99 ? 12.384 -4.621 -7.913 1.00 89.81 99 VAL A CA 1
ATOM 764 C C . VAL A 1 99 ? 12.272 -3.761 -6.655 1.00 89.81 99 VAL A C 1
ATOM 766 O O . VAL A 1 99 ? 11.647 -4.179 -5.678 1.00 89.81 99 VAL A O 1
ATOM 769 N N . ILE A 1 100 ? 12.819 -2.546 -6.685 1.00 92.31 100 ILE A N 1
ATOM 770 C CA . ILE A 1 100 ? 12.810 -1.620 -5.548 1.00 92.31 100 ILE A CA 1
ATOM 771 C C . ILE A 1 100 ? 11.372 -1.200 -5.236 1.00 92.31 100 ILE A C 1
ATOM 773 O O . ILE A 1 100 ? 10.934 -1.315 -4.090 1.00 92.31 100 ILE A O 1
ATOM 777 N N . ALA A 1 101 ? 10.607 -0.791 -6.248 1.00 94.06 101 ALA A N 1
ATOM 778 C CA . ALA A 1 101 ? 9.194 -0.454 -6.113 1.00 94.06 101 ALA A CA 1
ATOM 779 C C . ALA A 1 101 ? 8.379 -1.617 -5.526 1.00 94.06 101 ALA A C 1
ATOM 781 O O . ALA A 1 101 ? 7.529 -1.399 -4.660 1.00 94.06 101 ALA A O 1
ATOM 782 N N . SER A 1 102 ? 8.675 -2.855 -5.938 1.00 92.44 102 SER A N 1
ATOM 783 C CA . SER A 1 102 ? 8.025 -4.051 -5.395 1.00 92.44 102 SER A CA 1
ATOM 784 C C . SER A 1 102 ? 8.351 -4.243 -3.912 1.00 92.44 102 SER A C 1
ATOM 786 O O . SER A 1 102 ? 7.435 -4.427 -3.112 1.00 92.44 102 SER A O 1
ATOM 788 N N . PHE A 1 103 ? 9.613 -4.114 -3.498 1.00 93.31 103 PHE A N 1
ATOM 789 C CA . PHE A 1 103 ? 9.975 -4.188 -2.076 1.00 93.31 103 PHE A CA 1
ATOM 790 C C . PHE A 1 103 ? 9.298 -3.101 -1.237 1.00 93.31 103 PHE A C 1
ATOM 792 O O . PHE A 1 103 ? 8.729 -3.403 -0.186 1.00 93.31 103 PHE A O 1
ATOM 799 N N . VAL A 1 104 ? 9.294 -1.857 -1.723 1.00 94.50 104 VAL A N 1
ATOM 800 C CA . VAL A 1 104 ? 8.605 -0.742 -1.056 1.00 94.50 104 VAL A CA 1
ATOM 801 C C . VAL A 1 104 ? 7.114 -1.044 -0.918 1.00 94.50 104 VAL A C 1
ATOM 803 O O . VAL A 1 104 ? 6.549 -0.870 0.159 1.00 94.50 104 VAL A O 1
ATOM 806 N N . SER A 1 105 ? 6.470 -1.555 -1.968 1.00 93.56 105 SER A N 1
ATOM 807 C CA . SER A 1 105 ? 5.046 -1.895 -1.919 1.00 93.56 105 SER A CA 1
ATOM 808 C C . SER A 1 105 ? 4.725 -3.026 -0.931 1.00 93.56 105 SER A C 1
ATOM 810 O O . SER A 1 105 ? 3.729 -2.931 -0.219 1.00 93.56 105 SER A O 1
ATOM 812 N N . VAL A 1 106 ? 5.584 -4.046 -0.804 1.00 92.44 106 VAL A N 1
ATOM 813 C CA . VAL A 1 106 ? 5.439 -5.108 0.211 1.00 92.44 106 VAL A CA 1
ATOM 814 C C . VAL A 1 106 ? 5.569 -4.539 1.622 1.00 92.44 106 VAL A C 1
ATOM 816 O O . VAL A 1 106 ? 4.771 -4.871 2.497 1.00 92.44 106 VAL A O 1
ATOM 819 N N . TRP A 1 107 ? 6.529 -3.642 1.844 1.00 90.75 107 TRP A N 1
ATOM 820 C CA . TRP A 1 107 ? 6.662 -2.953 3.125 1.00 90.75 107 TRP A CA 1
ATOM 821 C C . TRP A 1 107 ? 5.408 -2.127 3.468 1.00 90.75 107 TRP A C 1
ATOM 823 O O . TRP A 1 107 ? 4.904 -2.200 4.589 1.00 90.75 107 TRP A O 1
ATOM 833 N N . LEU A 1 108 ? 4.836 -1.416 2.492 1.00 91.19 108 LEU A N 1
ATOM 834 C CA . LEU A 1 108 ? 3.584 -0.673 2.673 1.00 91.19 108 LEU A CA 1
ATOM 835 C C . LEU A 1 108 ? 2.380 -1.584 2.945 1.00 91.19 108 LEU A C 1
ATOM 837 O O . LEU A 1 108 ? 1.532 -1.243 3.766 1.00 91.19 108 LEU A O 1
ATOM 841 N N . ILE A 1 109 ? 2.315 -2.753 2.303 1.00 91.69 109 ILE A N 1
ATOM 842 C CA . ILE A 1 109 ? 1.283 -3.766 2.564 1.00 91.69 109 ILE A CA 1
ATOM 843 C C . ILE A 1 109 ? 1.301 -4.179 4.039 1.00 91.69 109 ILE A C 1
ATOM 845 O O . ILE A 1 109 ? 0.245 -4.237 4.671 1.00 91.69 109 ILE A O 1
ATOM 849 N N . CYS A 1 110 ? 2.486 -4.413 4.608 1.00 89.44 110 CYS A N 1
ATOM 850 C CA . CYS A 1 110 ? 2.620 -4.720 6.031 1.00 89.44 110 CYS A CA 1
ATOM 851 C C . CYS A 1 110 ? 2.066 -3.587 6.910 1.00 89.44 110 CYS A C 1
ATOM 853 O O . CYS A 1 110 ? 1.341 -3.868 7.865 1.00 89.44 110 CYS A O 1
ATOM 855 N N . ASN A 1 111 ? 2.336 -2.324 6.560 1.00 87.06 111 ASN A N 1
ATOM 856 C CA . ASN A 1 111 ? 1.805 -1.165 7.287 1.00 87.06 111 ASN A CA 1
ATOM 857 C C . ASN A 1 111 ? 0.268 -1.109 7.259 1.00 87.06 111 ASN A C 1
ATOM 859 O O . ASN A 1 111 ? -0.353 -0.877 8.297 1.00 87.06 111 ASN A O 1
ATOM 863 N N . GLU A 1 112 ? -0.360 -1.374 6.111 1.00 90.00 112 GLU A N 1
ATOM 864 C CA . GLU A 1 112 ? -1.827 -1.417 6.015 1.00 90.00 112 GLU A CA 1
ATOM 865 C C . GLU A 1 112 ? -2.423 -2.574 6.833 1.00 90.00 112 GLU A C 1
ATOM 867 O O . GLU A 1 112 ? -3.442 -2.397 7.497 1.00 90.00 112 GLU A O 1
ATOM 872 N N . ILE A 1 113 ? -1.772 -3.744 6.864 1.00 89.25 113 ILE A N 1
ATOM 873 C CA . ILE A 1 113 ? -2.215 -4.876 7.699 1.00 89.25 113 ILE A CA 1
ATOM 874 C C . ILE A 1 113 ? -2.196 -4.501 9.186 1.00 89.25 113 ILE A C 1
ATOM 876 O O . ILE A 1 113 ? -3.149 -4.807 9.903 1.00 89.25 113 ILE A O 1
ATOM 880 N N . ILE A 1 114 ? -1.146 -3.824 9.657 1.00 86.38 114 ILE A N 1
ATOM 881 C CA . ILE A 1 114 ? -1.050 -3.372 11.055 1.00 86.38 114 ILE A CA 1
ATOM 882 C C . ILE A 1 114 ? -2.185 -2.397 11.387 1.00 86.38 114 ILE A C 1
ATOM 884 O O . ILE A 1 114 ? -2.827 -2.550 12.426 1.00 86.38 114 ILE A O 1
ATOM 888 N N . SER A 1 115 ? -2.469 -1.449 10.490 1.00 85.94 115 SER A N 1
ATOM 889 C CA . SER A 1 115 ? -3.570 -0.491 10.651 1.00 85.94 115 SER A CA 1
ATOM 890 C C . SER A 1 115 ? -4.933 -1.195 10.749 1.00 85.94 115 SER A C 1
ATOM 892 O O . SER A 1 115 ? -5.733 -0.898 11.641 1.00 85.94 115 SER A O 1
ATOM 894 N N . ILE A 1 116 ? -5.170 -2.218 9.917 1.00 87.19 116 ILE A N 1
ATOM 895 C CA . ILE A 1 116 ? -6.397 -3.025 9.980 1.00 87.19 116 ILE A CA 1
ATOM 896 C C . ILE A 1 116 ? -6.501 -3.729 11.332 1.00 87.19 116 ILE A C 1
ATOM 898 O O . ILE A 1 116 ? -7.562 -3.696 11.956 1.00 87.19 116 ILE A O 1
ATOM 902 N N . LEU A 1 117 ? -5.416 -4.358 11.789 1.00 85.88 117 LEU A N 1
ATOM 903 C CA . LEU A 1 117 ? -5.387 -5.059 13.073 1.00 85.88 117 LEU A CA 1
ATOM 904 C C . LEU A 1 117 ? -5.687 -4.112 14.242 1.00 85.88 117 LEU A C 1
ATOM 906 O O . LEU A 1 117 ? -6.437 -4.487 15.144 1.00 85.88 117 LEU A O 1
ATOM 910 N N . GLU A 1 118 ? -5.168 -2.883 14.214 1.00 82.19 118 GLU A N 1
ATOM 911 C CA . GLU A 1 118 ? -5.480 -1.858 15.216 1.00 82.19 118 GLU A CA 1
ATOM 912 C C . GLU A 1 118 ? -6.973 -1.504 15.208 1.00 82.19 118 GLU A C 1
ATOM 914 O O . GLU A 1 118 ? -7.637 -1.595 16.244 1.00 82.19 118 GLU A O 1
ATOM 919 N N . ASN A 1 119 ? -7.530 -1.219 14.028 1.00 85.44 119 ASN A N 1
ATOM 920 C CA . ASN A 1 119 ? -8.953 -0.920 13.878 1.00 85.44 119 ASN A CA 1
ATOM 921 C C . ASN A 1 119 ? -9.842 -2.086 14.342 1.00 85.44 119 ASN A C 1
ATOM 923 O O . ASN A 1 119 ? -10.905 -1.877 14.927 1.00 85.44 119 ASN A O 1
ATOM 927 N N . MET A 1 120 ? -9.431 -3.334 14.111 1.00 84.56 120 MET A N 1
ATOM 928 C CA . MET A 1 120 ? -10.208 -4.485 14.562 1.00 84.56 120 MET A CA 1
ATOM 929 C C . MET A 1 120 ? -10.083 -4.746 16.072 1.00 84.56 120 MET A C 1
ATOM 931 O O . MET A 1 120 ? -11.064 -5.175 16.687 1.00 84.56 120 MET A O 1
ATOM 935 N N . LYS A 1 121 ? -8.935 -4.441 16.691 1.00 81.19 121 LYS A N 1
ATOM 936 C CA . LYS A 1 121 ? -8.769 -4.456 18.156 1.00 81.19 121 LYS A CA 1
ATOM 937 C C . LYS A 1 121 ? -9.752 -3.514 18.843 1.00 81.19 121 LYS A C 1
ATOM 939 O O . LYS A 1 121 ? -10.361 -3.878 19.846 1.00 81.19 121 LYS A O 1
ATOM 944 N N . ASP A 1 122 ? -9.977 -2.343 18.261 1.00 78.00 122 ASP A N 1
ATOM 945 C CA . ASP A 1 122 ? -10.932 -1.364 18.785 1.00 78.00 122 ASP A CA 1
ATOM 946 C C . ASP A 1 122 ? -12.387 -1.824 18.750 1.00 78.00 122 ASP A C 1
ATOM 948 O O . ASP A 1 122 ? -13.214 -1.309 19.500 1.00 78.00 122 ASP A O 1
ATOM 952 N N . MET A 1 123 ? -12.706 -2.785 17.884 1.00 78.94 123 MET A N 1
ATOM 953 C CA . MET A 1 123 ? -14.038 -3.375 17.771 1.00 78.94 123 MET A CA 1
ATOM 954 C C . MET A 1 123 ? -14.254 -4.557 18.736 1.00 78.94 123 MET A C 1
ATOM 956 O O . MET A 1 123 ? -15.276 -5.232 18.625 1.00 78.94 123 MET A O 1
ATOM 960 N N . ASN A 1 124 ? -13.324 -4.823 19.669 1.00 76.06 124 ASN A N 1
ATOM 961 C CA . ASN A 1 124 ? -13.346 -5.980 20.582 1.00 76.06 124 ASN A CA 1
ATOM 962 C C . ASN A 1 124 ? -13.439 -7.338 19.858 1.00 76.06 124 ASN A C 1
ATOM 964 O O . ASN A 1 124 ? -14.054 -8.287 20.350 1.00 76.06 124 ASN A O 1
ATOM 968 N N . VAL A 1 125 ? -12.839 -7.450 18.671 1.00 77.69 125 VAL A N 1
ATOM 969 C CA . VAL A 1 125 ? -12.695 -8.748 18.002 1.00 77.69 125 VAL A CA 1
ATOM 970 C C . VAL A 1 125 ? -11.673 -9.582 18.783 1.00 77.69 125 VAL A C 1
ATOM 972 O O . VAL A 1 125 ? -10.603 -9.090 19.123 1.00 77.69 125 VAL A O 1
ATOM 975 N N . ASN A 1 126 ? -11.990 -10.844 19.083 1.00 73.12 126 ASN A N 1
ATOM 976 C CA . ASN A 1 126 ? -11.057 -11.739 19.771 1.00 73.12 126 ASN A CA 1
ATOM 977 C C . ASN A 1 126 ? -9.934 -12.169 18.817 1.00 73.12 126 ASN A C 1
ATOM 979 O O . ASN A 1 126 ? -10.196 -12.871 17.836 1.00 73.12 126 ASN A O 1
ATOM 983 N N . PHE A 1 127 ? -8.690 -11.792 19.122 1.00 68.31 127 PHE A N 1
ATOM 984 C CA . PHE A 1 127 ? -7.514 -12.211 18.359 1.00 68.31 127 PHE A CA 1
ATOM 985 C C . PHE A 1 127 ? -6.761 -13.346 19.046 1.00 68.31 127 PHE A C 1
ATOM 987 O O . PHE A 1 127 ? -6.728 -13.432 20.273 1.00 68.31 127 PHE A O 1
ATOM 994 N N . PRO A 1 128 ? -6.078 -14.205 18.274 1.00 78.06 128 PRO A N 1
ATOM 995 C CA . PRO A 1 128 ? -5.050 -15.057 18.838 1.00 78.06 128 PRO A CA 1
ATOM 996 C C . PRO A 1 128 ? -3.919 -14.198 19.452 1.00 78.06 128 PRO A C 1
ATOM 998 O O . PRO A 1 128 ? -3.506 -13.205 18.843 1.00 78.06 128 PRO A O 1
ATOM 1001 N N . PRO A 1 129 ? -3.345 -14.596 20.606 1.00 75.06 129 PRO A N 1
ATOM 1002 C CA . PRO A 1 129 ? -2.400 -13.770 21.373 1.00 75.06 129 PRO A CA 1
ATOM 1003 C C . PRO A 1 129 ? -1.150 -13.314 20.607 1.00 75.06 129 PRO A C 1
ATOM 1005 O O . PRO A 1 129 ? -0.512 -12.331 20.977 1.00 75.06 129 PRO A O 1
ATOM 1008 N N . PHE A 1 130 ? -0.763 -14.030 19.547 1.00 78.56 130 PHE A N 1
ATOM 1009 C CA . PHE A 1 130 ? 0.400 -13.664 18.739 1.00 78.56 130 PHE A CA 1
ATOM 1010 C C . PHE A 1 130 ? 0.165 -12.392 17.909 1.00 78.56 130 PHE A C 1
ATOM 1012 O O . PHE A 1 130 ? 1.111 -11.631 17.722 1.00 78.56 130 PHE A O 1
ATOM 1019 N N . LEU A 1 131 ? -1.068 -12.136 17.447 1.00 77.56 131 LEU A N 1
ATOM 1020 C CA . LEU A 1 131 ? -1.390 -10.936 16.665 1.00 77.56 131 LEU A CA 1
ATOM 1021 C C . LEU A 1 131 ? -1.360 -9.688 17.543 1.00 77.56 131 LEU A C 1
ATOM 1023 O O . LEU A 1 131 ? -0.809 -8.672 17.135 1.00 77.56 131 LEU A O 1
ATOM 1027 N N . GLU A 1 132 ? -1.862 -9.784 18.775 1.00 75.69 132 GLU A N 1
ATOM 1028 C CA . GLU A 1 132 ? -1.817 -8.670 19.726 1.00 75.69 132 GLU A CA 1
ATOM 1029 C C . GLU A 1 132 ? -0.379 -8.267 20.059 1.00 75.69 132 GLU A C 1
ATOM 1031 O O . GLU A 1 132 ? -0.041 -7.081 20.023 1.00 75.69 132 GLU A O 1
ATOM 1036 N N . LYS A 1 133 ? 0.482 -9.260 20.323 1.00 79.06 133 LYS A N 1
ATOM 1037 C CA . LYS A 1 133 ? 1.911 -9.033 20.572 1.00 79.06 133 LYS A CA 1
ATOM 1038 C C . LYS A 1 133 ? 2.619 -8.456 19.351 1.00 79.06 133 LYS A C 1
ATOM 1040 O O . LYS A 1 133 ? 3.449 -7.566 19.503 1.00 79.06 133 LYS A O 1
ATOM 1045 N N . LEU A 1 134 ? 2.293 -8.935 18.150 1.00 79.31 134 LEU A N 1
ATOM 1046 C CA . LEU A 1 134 ? 2.878 -8.432 16.909 1.00 79.31 134 LEU A CA 1
ATOM 1047 C C . LEU A 1 134 ? 2.547 -6.948 16.703 1.00 79.31 134 LEU A C 1
ATOM 1049 O O . LEU A 1 134 ? 3.457 -6.147 16.502 1.00 79.31 134 LEU A O 1
ATOM 1053 N N . THR A 1 135 ? 1.273 -6.569 16.822 1.00 75.81 135 THR A N 1
ATOM 1054 C CA . THR A 1 135 ? 0.838 -5.173 16.669 1.00 75.81 135 THR A CA 1
ATOM 1055 C C . THR A 1 135 ? 1.470 -4.262 17.725 1.00 75.81 135 THR A C 1
ATOM 1057 O O . THR A 1 135 ? 1.922 -3.168 17.392 1.00 75.81 135 THR A O 1
ATOM 1060 N N . GLN A 1 136 ? 1.553 -4.708 18.986 1.00 77.56 136 GLN A N 1
ATOM 1061 C CA . GLN A 1 136 ? 2.206 -3.941 20.056 1.00 77.56 136 GLN A CA 1
ATOM 1062 C C . GLN A 1 136 ? 3.700 -3.738 19.793 1.00 77.56 136 GLN A C 1
ATOM 1064 O O . GLN A 1 136 ? 4.178 -2.609 19.850 1.00 77.56 136 GLN A O 1
ATOM 1069 N N . ASN A 1 137 ? 4.423 -4.808 19.456 1.00 81.25 137 ASN A N 1
ATOM 1070 C CA . ASN A 1 137 ? 5.865 -4.741 19.237 1.00 81.25 137 ASN A CA 1
ATOM 1071 C C . ASN A 1 137 ? 6.225 -3.837 18.053 1.00 81.25 137 ASN A C 1
ATOM 1073 O O . ASN A 1 137 ? 7.163 -3.049 18.157 1.00 81.25 137 ASN A O 1
ATOM 1077 N N . ILE A 1 138 ? 5.481 -3.925 16.944 1.00 78.38 138 ILE A N 1
ATOM 1078 C CA . ILE A 1 138 ? 5.747 -3.089 15.766 1.00 78.38 138 ILE A CA 1
ATOM 1079 C C . ILE A 1 138 ? 5.484 -1.616 16.084 1.00 78.38 138 ILE A C 1
ATOM 1081 O O . ILE A 1 138 ? 6.298 -0.761 15.743 1.00 78.38 138 ILE A O 1
ATOM 1085 N N . ARG A 1 139 ? 4.402 -1.316 16.808 1.00 71.25 139 ARG A N 1
ATOM 1086 C CA . ARG A 1 139 ? 4.107 0.053 17.236 1.00 71.25 139 ARG A CA 1
ATOM 1087 C C . ARG A 1 139 ? 5.219 0.634 18.107 1.00 71.25 139 ARG A C 1
ATOM 1089 O O . ARG A 1 139 ? 5.669 1.743 17.839 1.00 71.25 139 ARG A O 1
ATOM 1096 N N . THR A 1 140 ? 5.685 -0.116 19.105 1.00 76.75 140 THR A N 1
ATOM 1097 C CA . THR A 1 140 ? 6.778 0.331 19.978 1.00 76.75 140 THR A CA 1
ATOM 1098 C C . THR A 1 140 ? 8.057 0.605 19.185 1.00 76.75 140 THR A C 1
ATOM 1100 O O . THR A 1 140 ? 8.742 1.582 19.462 1.00 76.75 140 THR A O 1
ATOM 1103 N N . GLN A 1 141 ? 8.371 -0.198 18.164 1.00 75.88 141 GLN A N 1
ATOM 1104 C CA . GLN A 1 141 ? 9.524 0.075 17.299 1.00 75.88 141 GLN A CA 1
ATOM 1105 C C . GLN A 1 141 ? 9.346 1.354 16.468 1.00 75.88 141 GLN A C 1
ATOM 1107 O O . GLN A 1 141 ? 10.267 2.163 16.409 1.00 75.88 141 GLN A O 1
ATOM 1112 N N . MET A 1 142 ? 8.159 1.582 15.897 1.00 67.81 142 MET A N 1
ATOM 1113 C CA . MET A 1 142 ? 7.871 2.798 15.125 1.00 67.81 142 MET A CA 1
ATOM 1114 C C . MET A 1 142 ? 7.907 4.075 15.980 1.00 67.81 142 MET A C 1
ATOM 1116 O O . MET A 1 142 ? 8.405 5.105 15.521 1.00 67.81 142 MET A O 1
ATOM 1120 N N . GLU A 1 143 ? 7.383 4.026 17.210 1.00 67.44 143 GLU A N 1
ATOM 1121 C CA . GLU A 1 143 ? 7.428 5.148 18.162 1.00 67.44 143 GLU A CA 1
ATOM 1122 C C . GLU A 1 143 ? 8.882 5.439 18.582 1.00 67.44 143 GLU A C 1
ATOM 1124 O O . GLU A 1 143 ? 9.333 6.578 18.461 1.00 67.44 143 GLU A O 1
ATOM 1129 N N . ASN A 1 144 ? 9.662 4.410 18.930 1.00 70.19 144 ASN A N 1
ATOM 1130 C CA . ASN A 1 144 ? 11.064 4.564 19.337 1.00 70.19 144 ASN A CA 1
ATOM 1131 C C . ASN A 1 144 ? 11.979 5.080 18.207 1.00 70.19 144 ASN A C 1
ATOM 1133 O O . ASN A 1 144 ? 12.872 5.888 18.460 1.00 70.19 144 ASN A O 1
ATOM 1137 N N . GLU A 1 145 ? 11.772 4.655 16.955 1.00 65.12 145 GLU A N 1
ATOM 1138 C CA . GLU A 1 145 ? 12.521 5.184 15.799 1.00 65.12 145 GLU A CA 1
ATOM 1139 C C . GLU A 1 145 ? 12.146 6.635 15.467 1.00 65.12 145 GLU A C 1
ATOM 1141 O O . GLU A 1 145 ? 12.984 7.402 14.981 1.00 65.12 145 GLU A O 1
ATOM 1146 N N . SER A 1 146 ? 10.897 7.025 15.739 1.00 57.41 146 SER A N 1
ATOM 1147 C CA . SER A 1 146 ? 10.426 8.401 15.559 1.00 57.41 146 SER A CA 1
ATOM 1148 C C . SER A 1 146 ? 10.991 9.332 16.637 1.00 57.41 146 SER A C 1
ATOM 1150 O O . SER A 1 146 ? 11.400 10.448 16.323 1.00 57.41 146 SER A O 1
ATOM 1152 N N . GLU A 1 147 ? 11.074 8.873 17.889 1.00 60.28 147 GLU A N 1
ATOM 1153 C CA . GLU A 1 147 ? 11.640 9.634 19.014 1.00 60.28 147 GLU A CA 1
ATOM 1154 C C . GLU A 1 147 ? 13.174 9.722 18.958 1.00 60.28 147 GLU A C 1
ATOM 1156 O O . GLU A 1 147 ? 13.734 10.797 19.191 1.00 60.28 147 GLU A O 1
ATOM 1161 N N . GLY A 1 148 ? 13.858 8.649 18.542 1.00 55.59 148 GLY A N 1
ATOM 1162 C CA . GLY A 1 148 ? 15.316 8.636 18.379 1.00 55.59 148 GLY A CA 1
ATOM 1163 C C . GLY A 1 148 ? 15.837 9.653 17.353 1.00 55.59 148 GLY A C 1
ATOM 1164 O O . GLY A 1 148 ? 16.916 10.210 17.543 1.00 55.59 148 GLY A O 1
ATOM 1165 N N . LYS A 1 149 ? 15.053 9.965 16.309 1.00 51.66 149 LYS A N 1
ATOM 1166 C CA . LYS A 1 149 ? 15.383 11.019 15.327 1.00 51.66 149 LYS A CA 1
ATOM 1167 C C . LYS A 1 149 ? 15.106 12.437 15.834 1.00 51.66 149 LYS A C 1
ATOM 1169 O O . LYS A 1 149 ? 15.823 13.367 15.478 1.00 51.66 149 LYS A O 1
ATOM 1174 N N . ILE A 1 150 ? 14.093 12.622 16.685 1.00 53.44 150 ILE A N 1
ATOM 1175 C CA . ILE A 1 150 ? 13.782 13.936 17.275 1.00 53.44 150 ILE A CA 1
ATOM 1176 C C . ILE A 1 150 ? 14.863 14.336 18.289 1.00 53.44 150 ILE A C 1
ATOM 1178 O O . ILE A 1 150 ? 15.213 15.515 18.386 1.0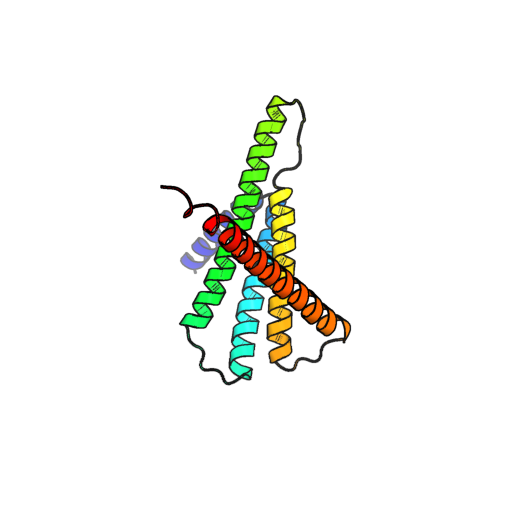0 53.44 150 ILE A O 1
ATOM 1182 N N . GLN A 1 151 ? 15.425 13.369 19.019 1.00 54.25 151 GLN A N 1
ATOM 1183 C CA . GLN A 1 151 ? 16.473 13.632 20.003 1.00 54.25 151 GLN A CA 1
ATOM 1184 C C . GLN A 1 151 ? 17.835 13.915 19.342 1.00 54.25 151 GLN A C 1
ATOM 1186 O O . GLN A 1 151 ? 18.492 14.877 19.739 1.00 54.25 151 GLN A O 1
ATOM 1191 N N . SER A 1 152 ? 18.200 13.199 18.267 1.00 53.06 152 SER A N 1
ATOM 1192 C CA . SER A 1 152 ? 19.437 13.468 17.511 1.00 53.06 152 SER A CA 1
ATOM 1193 C C . SER A 1 152 ? 19.438 14.840 16.824 1.00 53.06 152 SER A C 1
ATOM 1195 O O . SER A 1 152 ? 20.430 15.561 16.896 1.00 53.06 152 SER A O 1
ATOM 1197 N N . ASP A 1 153 ? 18.311 15.258 16.234 1.00 54.59 153 ASP A N 1
ATOM 1198 C CA . ASP A 1 153 ? 18.200 16.566 15.564 1.00 54.59 153 ASP A CA 1
ATOM 1199 C C . ASP A 1 153 ? 18.165 17.748 16.555 1.00 54.59 153 ASP A C 1
ATOM 1201 O O . ASP A 1 153 ? 18.485 18.891 16.202 1.00 54.59 153 ASP A O 1
ATOM 1205 N N . THR A 1 154 ? 17.764 17.492 17.806 1.00 55.56 154 THR A N 1
ATOM 1206 C CA . THR A 1 154 ? 17.719 18.506 18.871 1.00 55.56 154 THR A CA 1
ATOM 1207 C C . THR A 1 154 ? 19.087 18.689 19.536 1.00 55.56 154 THR A C 1
ATOM 1209 O O . THR A 1 154 ? 19.435 19.816 19.897 1.00 55.56 154 THR A O 1
ATOM 1212 N N . GLU A 1 155 ? 19.888 17.628 19.663 1.00 54.47 155 GLU A N 1
ATOM 1213 C CA . GLU A 1 155 ? 21.242 17.703 20.232 1.00 54.47 155 GLU A CA 1
ATOM 1214 C C . GLU A 1 155 ? 22.252 18.356 19.270 1.00 54.47 155 GLU A C 1
ATOM 1216 O O . GLU A 1 155 ? 23.008 19.233 19.702 1.00 54.47 155 GLU A O 1
ATOM 1221 N N . ASP A 1 156 ? 22.191 18.073 17.962 1.00 53.62 156 ASP A N 1
ATOM 1222 C CA . ASP A 1 156 ? 23.084 18.702 16.968 1.00 53.62 156 ASP A CA 1
ATOM 1223 C C . ASP A 1 156 ? 22.833 20.217 16.815 1.00 53.62 156 ASP A C 1
ATOM 1225 O O . ASP A 1 156 ? 23.769 21.016 16.703 1.00 53.62 156 ASP A O 1
ATOM 1229 N N . LYS A 1 157 ? 21.571 20.666 16.909 1.00 54.34 157 LYS A N 1
ATOM 1230 C CA . LYS A 1 157 ? 21.244 22.107 16.921 1.00 54.34 157 LYS A CA 1
ATOM 1231 C C . LYS A 1 157 ? 21.692 22.820 18.194 1.00 54.34 157 LYS A C 1
ATOM 1233 O O . LYS A 1 157 ? 21.924 24.029 18.153 1.00 54.34 157 LYS A O 1
ATOM 1238 N N . LYS A 1 158 ? 21.800 22.105 19.316 1.00 52.28 158 LYS A N 1
ATOM 1239 C CA . LYS A 1 158 ? 22.272 22.679 20.580 1.00 52.28 158 LYS A CA 1
ATOM 1240 C C . LYS A 1 158 ? 23.799 22.785 20.606 1.00 52.28 158 LYS A C 1
ATOM 1242 O O . LYS A 1 158 ? 24.313 23.788 21.084 1.00 52.28 158 LYS A O 1
ATOM 1247 N N . SER A 1 159 ? 24.510 21.828 20.003 1.00 51.22 159 SER A N 1
ATOM 1248 C CA . SER A 1 159 ? 25.975 21.867 19.890 1.00 51.22 159 SER A CA 1
ATOM 1249 C C . SER A 1 159 ? 26.477 22.907 18.873 1.00 51.22 159 SER A C 1
ATOM 1251 O O . SER A 1 159 ? 27.467 23.586 19.136 1.00 51.22 159 SER A O 1
ATOM 1253 N N . GLY A 1 160 ? 25.766 23.126 17.759 1.00 48.41 160 GLY A N 1
ATOM 1254 C CA . GLY A 1 160 ? 26.168 24.112 16.740 1.00 48.41 160 GLY A CA 1
ATOM 1255 C C . GLY A 1 160 ? 25.956 25.590 17.110 1.00 48.41 160 GLY A C 1
ATOM 1256 O O . GLY A 1 160 ? 26.537 26.464 16.468 1.00 48.41 160 GLY A O 1
ATOM 1257 N N . ASN A 1 161 ? 25.141 25.895 18.127 1.00 51.03 161 ASN A N 1
ATOM 1258 C CA . ASN A 1 161 ? 24.817 27.279 18.507 1.00 51.03 161 ASN A CA 1
ATOM 1259 C C . ASN A 1 161 ? 25.698 27.826 19.651 1.00 51.03 161 ASN A C 1
ATOM 1261 O O . ASN A 1 161 ? 25.663 29.022 19.931 1.00 51.03 161 ASN A O 1
ATOM 1265 N N . GLU A 1 162 ? 26.514 26.981 20.294 1.00 54.22 162 GLU A N 1
ATOM 1266 C CA . GLU A 1 162 ? 27.417 27.393 21.383 1.00 54.22 162 GLU A CA 1
ATOM 1267 C C . GLU A 1 162 ? 28.828 27.791 20.902 1.00 54.22 162 GLU A C 1
ATOM 1269 O O . GLU A 1 162 ? 29.581 28.400 21.657 1.00 54.22 162 GLU A O 1
ATOM 1274 N N . THR A 1 163 ? 29.184 27.564 19.630 1.00 52.22 163 THR A N 1
ATOM 1275 C CA . THR A 1 163 ? 30.501 27.950 19.074 1.00 52.22 163 THR A CA 1
ATOM 1276 C C . THR A 1 163 ? 30.506 29.250 18.256 1.00 52.22 163 THR A C 1
ATOM 1278 O O . THR A 1 163 ? 31.556 29.643 17.755 1.00 52.22 163 THR A O 1
ATOM 1281 N N . GLY A 1 164 ? 29.365 29.936 18.106 1.00 52.44 164 GLY A N 1
ATOM 1282 C CA . GLY A 1 164 ? 29.224 31.106 17.220 1.00 52.44 164 GLY A CA 1
ATOM 1283 C C . GLY A 1 164 ? 29.204 32.491 17.881 1.00 52.44 164 GLY A C 1
ATOM 1284 O O . GLY A 1 164 ? 29.195 33.485 17.163 1.00 52.44 164 GLY A O 1
ATOM 1285 N N . SER A 1 165 ? 29.190 32.596 19.215 1.00 50.38 165 SER A N 1
ATOM 1286 C CA . SER A 1 165 ? 29.061 33.891 19.915 1.00 50.38 165 SER A CA 1
ATOM 1287 C C . SER A 1 165 ? 30.139 34.121 20.979 1.00 50.38 165 SER A C 1
ATOM 1289 O O . SER A 1 165 ? 29.867 34.638 22.063 1.00 50.38 165 SER A O 1
ATOM 1291 N N . SER A 1 166 ? 31.381 33.751 20.672 1.00 51.34 166 SER A N 1
ATOM 1292 C CA . SER A 1 166 ? 32.546 34.238 21.411 1.00 51.34 166 SER A CA 1
ATOM 1293 C C . SER A 1 166 ? 33.704 34.474 20.447 1.00 51.34 166 SER A C 1
ATOM 1295 O O . SER A 1 166 ? 34.614 33.661 20.336 1.00 51.34 166 SER A O 1
ATOM 1297 N N . ASN A 1 167 ? 33.618 35.555 19.670 1.00 48.81 167 ASN A N 1
ATOM 1298 C CA . ASN A 1 167 ? 34.759 36.426 19.397 1.00 48.81 167 ASN A CA 1
ATOM 1299 C C . ASN A 1 167 ? 34.320 37.678 18.628 1.00 48.81 167 ASN A C 1
ATOM 1301 O O . ASN A 1 167 ? 33.569 37.578 17.661 1.00 48.81 167 ASN A O 1
ATOM 1305 N N . SER A 1 168 ? 34.886 38.802 19.086 1.00 41.75 168 SER A N 1
ATOM 1306 C CA . SER A 1 168 ? 34.810 40.202 18.625 1.00 41.75 168 SER A CA 1
ATOM 1307 C C . SER A 1 168 ? 33.484 40.936 18.783 1.00 41.75 168 SER A C 1
ATOM 1309 O O . SER A 1 168 ? 32.540 40.636 18.025 1.00 41.75 168 SER A O 1
#

Radius of gyration: 22.44 Å; chains: 1; bounding box: 62×55×45 Å

Foldseek 3Di:
DVVVVVVVVVVVVVLVVVCVVCPVLNVLVVLLVVLLVLLLVLLVVLCVLVVHDPDVVVSVVSVVVSVVLVVVLVVLQVVQVVVCVVCVVVVHDDPDHSPSSNVSSVVSSVVSVLSSLVSVVSVVDDDDPVSVVVSVVVVVVVVVVVVVVVVVVVVVVVVVVVPPPPDD

Secondary structure (DSSP, 8-state):
-HHHHHHHHHHHHHHHHHHHHHGGGHHHHHHHHHHHHHHHHHHHHHHHHTT----HHHHHHHHHHHHHHHHHHHHHHHHHHHHHHHHHHTT------SHHHHHHHHHHHHHHHHHHHHHHHHTTPPPPHHHHHHHHHHHHHHHHHHHHHHHHHHHHHHHTTSSSSS--

pLDDT: mean 79.38, std 13.37, range [41.75, 94.5]

Sequence (168 aa):
MEYLDKIKLVVAVAFTALSGWLGMLAVPVILLFVLATFDYITGLAAAKYRGNKISSYKGFQGIMKKVCLFYLIAVGAILDYTLLYASQYIGVDAKVNFVIASFVSVWLICNEIISILENMKDMNVNFPPFLEKLTQNIRTQMENESEGKIQSDTEDKKSGNETGSSNS